Protein AF-A0AW88-F1 (afdb_monomer_lite)

Foldseek 3Di:
DPDQPPLLQQLLVLVVVLVVPDDPDDDVVSVVVSVVSNVVSVLWDFDDDDPPDPVDTDIRNPSNCSSVVVVVVVVLVVVCVVVVHDSVVVVVVVVVVVVD

pLDDT: mean 76.82, std 13.96, range [40.75, 97.19]

Secondary structure (DS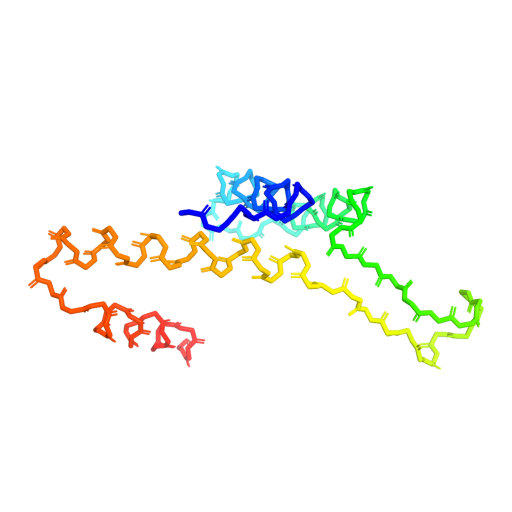SP, 8-state):
-----HHHHHHHHHHHHHHHT--SS--HHHHHHHHHHHHHTTSSEEESS-TT--TT-EEE-HHHHHHHHHHHHHHHHHHHHHHTS-HHHHHHHHHHHHH-

Sequence (100 aa):
MTGIPETGRQAANVLLDAVSLWDEKPDPELINRALARLGIIGAVQARGPAAADLQGIDIDVTHLVGGATVAIKWLVAQLAAARGVEESSIISELRHHFDT

Radius of gyration: 16.36 Å; chains: 1; bounding box: 39×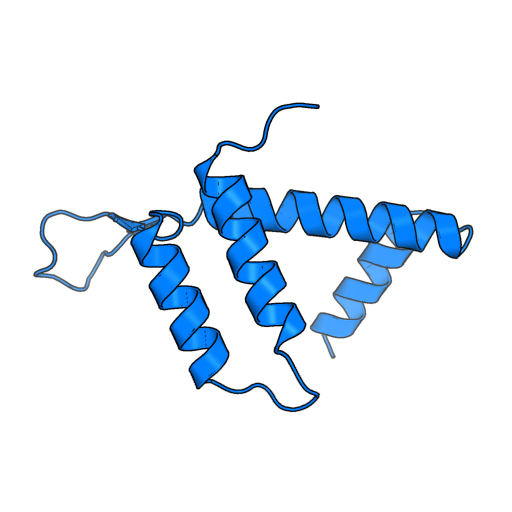35×41 Å

Structure (mmCIF, N/CA/C/O backbone):
data_AF-A0AW88-F1
#
_entry.id   AF-A0AW88-F1
#
loop_
_atom_site.group_PDB
_atom_site.id
_atom_site.type_symbol
_atom_site.label_atom_id
_atom_site.label_alt_id
_atom_site.label_comp_id
_atom_site.label_asym_id
_atom_site.label_entity_id
_atom_site.label_seq_id
_atom_site.pdbx_PDB_ins_code
_atom_site.Cartn_x
_atom_site.Cartn_y
_atom_site.Cartn_z
_atom_site.occupancy
_atom_site.B_iso_or_equiv
_atom_site.auth_seq_id
_atom_site.auth_comp_id
_atom_site.auth_asym_id
_atom_site.auth_atom_id
_atom_site.pdbx_PDB_model_num
ATOM 1 N N . MET A 1 1 ? 2.474 15.703 8.294 1.00 40.75 1 MET A N 1
ATOM 2 C CA . MET A 1 1 ? 2.331 14.744 7.179 1.00 40.75 1 MET A CA 1
ATOM 3 C C . MET A 1 1 ? 3.584 14.839 6.329 1.00 40.75 1 MET A C 1
ATOM 5 O O . MET A 1 1 ? 3.695 15.743 5.514 1.00 40.75 1 MET A O 1
ATOM 9 N N . THR A 1 2 ? 4.577 13.997 6.602 1.00 47.81 2 THR A N 1
ATOM 10 C CA . THR A 1 2 ? 5.771 13.874 5.761 1.00 47.81 2 THR A CA 1
ATOM 11 C C . THR A 1 2 ? 5.323 13.325 4.409 1.00 47.81 2 THR A C 1
ATOM 13 O O . THR A 1 2 ? 4.768 12.231 4.327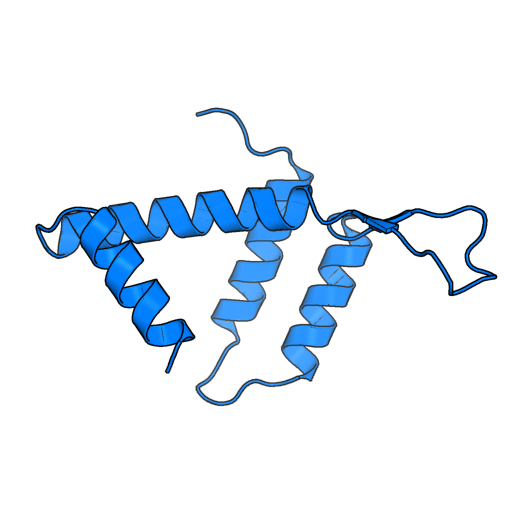 1.00 47.81 2 THR A O 1
ATOM 16 N N . GLY A 1 3 ? 5.425 14.164 3.376 1.00 61.22 3 GLY A N 1
ATOM 17 C CA . GLY A 1 3 ? 4.861 13.900 2.059 1.00 61.22 3 GLY A CA 1
ATOM 18 C C . GLY A 1 3 ? 5.519 12.681 1.436 1.00 61.22 3 GLY A C 1
ATOM 19 O O . GLY A 1 3 ? 6.715 12.704 1.158 1.00 61.22 3 GLY A O 1
ATOM 20 N N . ILE A 1 4 ? 4.735 11.624 1.225 1.00 65.31 4 ILE A N 1
ATOM 21 C CA . ILE A 1 4 ? 5.145 10.504 0.379 1.00 65.31 4 ILE A CA 1
ATOM 22 C C . ILE A 1 4 ? 5.639 11.114 -0.946 1.00 65.31 4 ILE A C 1
ATOM 24 O O . ILE A 1 4 ? 4.889 11.903 -1.542 1.00 65.31 4 ILE A O 1
ATOM 28 N N . PRO A 1 5 ? 6.868 10.795 -1.400 1.00 75.31 5 PRO A N 1
ATOM 29 C CA . PRO A 1 5 ? 7.357 11.231 -2.703 1.00 75.31 5 PRO A CA 1
ATOM 30 C C . PRO A 1 5 ? 6.323 10.925 -3.789 1.00 75.31 5 PRO A C 1
ATOM 32 O O . PRO A 1 5 ? 5.635 9.908 -3.705 1.00 75.31 5 PRO A O 1
ATOM 35 N N . GLU A 1 6 ? 6.204 11.785 -4.802 1.00 82.12 6 GLU A N 1
ATOM 36 C CA . GLU A 1 6 ? 5.185 11.661 -5.859 1.00 82.12 6 GLU A CA 1
ATOM 37 C C . GLU A 1 6 ? 5.106 10.236 -6.428 1.00 82.12 6 GLU A C 1
ATOM 39 O O . GLU A 1 6 ? 4.030 9.644 -6.465 1.00 82.12 6 GLU A O 1
ATOM 44 N N . THR A 1 7 ? 6.256 9.640 -6.746 1.00 81.56 7 THR A N 1
ATOM 45 C CA . THR A 1 7 ? 6.373 8.259 -7.233 1.00 81.56 7 THR A CA 1
ATOM 46 C C . THR A 1 7 ? 5.799 7.230 -6.260 1.00 81.56 7 THR A C 1
ATOM 48 O O . THR A 1 7 ? 5.117 6.300 -6.677 1.00 81.56 7 THR A O 1
ATOM 51 N N . GLY A 1 8 ? 6.020 7.400 -4.953 1.00 78.88 8 GLY A N 1
ATOM 52 C CA . GLY A 1 8 ? 5.447 6.515 -3.938 1.00 78.88 8 GLY A CA 1
ATOM 53 C C . GLY A 1 8 ? 3.928 6.659 -3.823 1.00 78.88 8 GLY A C 1
ATOM 54 O O . GLY A 1 8 ? 3.227 5.673 -3.607 1.00 78.88 8 GLY A O 1
ATOM 55 N N . ARG A 1 9 ? 3.394 7.870 -4.034 1.00 81.75 9 ARG A N 1
ATOM 56 C CA . ARG A 1 9 ? 1.943 8.105 -4.077 1.00 81.75 9 ARG A CA 1
ATOM 57 C C . ARG A 1 9 ? 1.311 7.451 -5.305 1.00 81.75 9 ARG A C 1
ATOM 59 O O . ARG A 1 9 ? 0.278 6.801 -5.192 1.00 81.75 9 ARG A O 1
ATOM 66 N N . GLN A 1 10 ? 1.948 7.589 -6.465 1.00 83.88 10 GLN A N 1
ATOM 67 C CA . GLN A 1 10 ? 1.501 6.955 -7.705 1.00 83.88 10 GLN A CA 1
ATOM 68 C C . GLN A 1 10 ? 1.555 5.428 -7.605 1.00 83.88 10 GLN A C 1
ATOM 70 O O . GLN A 1 10 ? 0.600 4.763 -7.995 1.00 83.88 10 GLN A O 1
ATOM 75 N N . ALA A 1 11 ? 2.614 4.875 -7.007 1.00 81.81 11 ALA A N 1
ATOM 76 C CA . ALA A 1 11 ? 2.722 3.442 -6.749 1.00 81.81 11 ALA A CA 1
ATOM 77 C C . ALA A 1 11 ? 1.584 2.931 -5.855 1.00 81.81 11 ALA A C 1
ATOM 79 O O . ALA A 1 11 ? 0.974 1.911 -6.166 1.00 81.81 11 ALA A O 1
ATOM 80 N N . ALA A 1 12 ? 1.246 3.668 -4.791 1.00 79.50 12 ALA A N 1
ATOM 81 C CA . ALA A 1 12 ? 0.121 3.325 -3.926 1.00 79.50 12 ALA A CA 1
ATOM 82 C C . ALA A 1 12 ? -1.218 3.317 -4.685 1.00 79.50 12 ALA A C 1
ATOM 84 O O . ALA A 1 12 ? -1.999 2.388 -4.508 1.00 79.50 12 ALA A O 1
ATOM 85 N N . ASN A 1 13 ? -1.466 4.286 -5.572 1.00 83.00 13 ASN A N 1
ATOM 86 C CA . ASN A 1 13 ? -2.679 4.299 -6.398 1.00 83.00 13 ASN A CA 1
ATOM 87 C C . ASN A 1 13 ? -2.743 3.101 -7.355 1.00 83.00 13 ASN A C 1
ATOM 89 O O . ASN A 1 13 ? -3.781 2.462 -7.450 1.00 83.00 13 ASN A O 1
ATOM 93 N N . VAL A 1 14 ? -1.629 2.740 -8.002 1.00 82.50 14 VAL A N 1
ATOM 94 C CA . VAL A 1 14 ? -1.575 1.551 -8.873 1.00 82.50 14 VAL A CA 1
ATOM 95 C C . VAL A 1 14 ? -1.886 0.270 -8.090 1.00 82.50 14 VAL A C 1
ATOM 97 O O . VAL A 1 14 ? -2.579 -0.607 -8.602 1.00 82.50 14 VAL A O 1
ATOM 100 N N . LEU A 1 15 ? -1.404 0.162 -6.847 1.00 81.00 15 LEU A N 1
ATOM 101 C CA . LEU A 1 15 ? -1.732 -0.962 -5.969 1.00 81.00 15 LEU A CA 1
ATOM 102 C C . LEU A 1 15 ? -3.213 -0.967 -5.563 1.00 81.00 15 LEU A C 1
ATOM 104 O O . LEU A 1 15 ? -3.835 -2.024 -5.578 1.00 81.00 15 LEU A O 1
ATOM 108 N N . LEU A 1 16 ? -3.788 0.191 -5.228 1.00 80.75 16 LEU A N 1
ATOM 109 C CA . LEU A 1 16 ? -5.207 0.307 -4.872 1.00 80.75 16 LEU A CA 1
ATOM 110 C C . LEU A 1 16 ? -6.124 -0.022 -6.054 1.00 80.75 16 LEU A C 1
ATOM 112 O O . LEU A 1 16 ? -7.114 -0.723 -5.862 1.00 80.75 16 LEU A O 1
ATOM 116 N N . ASP A 1 17 ? -5.771 0.405 -7.267 1.00 82.00 17 ASP A N 1
ATOM 117 C CA . ASP A 1 17 ? -6.482 0.023 -8.489 1.00 82.00 17 ASP A CA 1
ATOM 118 C C . ASP A 1 17 ? -6.472 -1.501 -8.665 1.00 82.00 17 ASP A C 1
ATOM 120 O O . ASP A 1 17 ? -7.511 -2.101 -8.937 1.00 82.00 17 ASP A O 1
ATOM 124 N N . ALA A 1 18 ? -5.315 -2.141 -8.464 1.00 77.38 18 ALA A N 1
ATOM 125 C CA . ALA A 1 18 ? -5.186 -3.593 -8.560 1.00 77.38 18 ALA A CA 1
ATOM 126 C C . ALA A 1 18 ? -6.032 -4.320 -7.503 1.00 77.38 18 ALA A C 1
ATOM 128 O O . ALA A 1 18 ? -6.706 -5.289 -7.836 1.00 77.38 18 ALA A O 1
ATOM 129 N N . VAL A 1 19 ? -6.052 -3.821 -6.261 1.00 77.62 19 VAL A N 1
ATOM 130 C CA . VAL A 1 19 ? -6.911 -4.342 -5.183 1.00 77.62 19 VAL A CA 1
ATOM 131 C C . VAL A 1 19 ? -8.394 -4.134 -5.499 1.00 77.62 19 VAL A C 1
ATOM 133 O O . VAL A 1 19 ? -9.197 -5.018 -5.233 1.00 77.62 19 VAL A O 1
ATOM 136 N N . SER A 1 20 ? -8.780 -3.003 -6.099 1.00 79.19 20 SER A N 1
ATOM 137 C CA . SER A 1 20 ? -10.182 -2.726 -6.452 1.00 79.19 20 SER A CA 1
ATOM 138 C C . SER A 1 20 ? -10.745 -3.675 -7.514 1.00 79.19 20 SER A C 1
ATOM 140 O O . SER A 1 20 ? -11.954 -3.876 -7.585 1.00 79.19 20 SER A O 1
ATOM 142 N N . LEU A 1 21 ? -9.860 -4.249 -8.333 1.00 76.56 21 LEU A N 1
ATOM 143 C CA . LEU A 1 21 ? -10.178 -5.213 -9.386 1.00 76.56 21 LEU A CA 1
ATOM 144 C C . LEU A 1 21 ? -9.989 -6.664 -8.922 1.00 76.56 21 LEU A C 1
ATOM 146 O O . LEU A 1 21 ? -10.179 -7.588 -9.710 1.00 76.56 21 LEU A O 1
ATOM 150 N N . TRP A 1 22 ? -9.572 -6.867 -7.672 1.00 70.50 22 TRP A N 1
ATOM 151 C CA . TRP A 1 22 ? -9.285 -8.178 -7.116 1.00 70.50 22 TRP A CA 1
ATOM 152 C C . TRP A 1 22 ? -10.573 -8.858 -6.641 1.00 70.50 22 TRP A C 1
ATOM 154 O O . TRP A 1 22 ? -11.111 -8.518 -5.588 1.00 70.50 22 TRP A O 1
ATOM 164 N N . ASP A 1 23 ? -11.042 -9.845 -7.403 1.00 69.38 23 ASP A N 1
ATOM 165 C CA . ASP A 1 23 ? -12.074 -10.794 -6.969 1.00 69.38 23 ASP A CA 1
ATOM 166 C C . ASP A 1 23 ? -11.455 -11.956 -6.159 1.00 69.38 23 ASP A C 1
ATOM 168 O O . ASP A 1 23 ? -10.236 -12.088 -6.056 1.00 69.38 23 ASP A O 1
ATOM 172 N N . GLU A 1 24 ? -12.278 -12.850 -5.595 1.00 60.03 24 GLU A N 1
ATOM 173 C CA . GLU A 1 24 ? -11.831 -13.999 -4.773 1.00 60.03 24 GLU A CA 1
ATOM 174 C C . GLU A 1 24 ? -10.806 -14.925 -5.462 1.00 60.03 24 GLU A C 1
ATOM 176 O O . GLU A 1 24 ? -10.145 -15.727 -4.798 1.00 60.03 24 GLU A O 1
ATOM 181 N N . LYS A 1 25 ? -10.643 -14.823 -6.788 1.00 61.12 25 LYS A N 1
ATOM 182 C CA . LYS A 1 25 ? -9.599 -15.522 -7.541 1.00 61.12 25 LYS A CA 1
ATOM 183 C C . LYS A 1 25 ? -8.548 -14.525 -8.033 1.00 61.12 25 LYS A C 1
ATOM 185 O O . LYS A 1 25 ? -8.892 -13.658 -8.834 1.00 61.12 25 LYS A O 1
ATOM 190 N N . PRO A 1 26 ? -7.271 -14.691 -7.638 1.00 63.19 26 PRO A N 1
ATOM 191 C CA . PRO A 1 26 ? -6.174 -13.915 -8.200 1.00 63.19 26 PRO A CA 1
ATOM 192 C C . PRO A 1 26 ? -6.173 -14.066 -9.723 1.00 63.19 26 PRO A C 1
ATOM 194 O O . PRO A 1 26 ? -6.009 -15.182 -10.218 1.00 63.19 26 PRO A O 1
ATOM 197 N N . ASP A 1 27 ? -6.344 -12.971 -10.462 1.00 72.62 27 ASP A N 1
ATOM 198 C CA . ASP A 1 27 ? -6.086 -12.941 -11.901 1.00 72.62 27 ASP A CA 1
ATOM 199 C C . ASP A 1 27 ? -4.614 -12.546 -12.121 1.00 72.62 27 ASP A C 1
ATOM 201 O O . ASP A 1 27 ? -4.236 -11.392 -11.871 1.00 72.62 27 ASP A O 1
ATOM 205 N N . PRO A 1 28 ? -3.753 -13.472 -12.585 1.00 72.31 28 PRO A N 1
ATOM 206 C CA . PRO A 1 28 ? -2.353 -13.172 -12.861 1.00 72.31 28 PRO A CA 1
ATOM 207 C C . PRO A 1 28 ? -2.177 -12.027 -13.866 1.00 72.31 28 PRO A C 1
ATOM 209 O O . PRO A 1 28 ? -1.171 -11.316 -13.813 1.00 72.31 28 PRO A O 1
ATOM 212 N N . GLU A 1 29 ? -3.139 -11.802 -14.768 1.00 75.88 29 GLU A N 1
ATOM 213 C CA . GLU A 1 29 ? -3.077 -10.680 -15.700 1.00 75.88 29 GLU A CA 1
ATOM 214 C C . GLU A 1 29 ? -3.199 -9.328 -14.996 1.00 75.88 29 GLU A C 1
ATOM 216 O O . GLU A 1 29 ? -2.505 -8.385 -15.381 1.00 75.88 29 GLU A O 1
ATOM 221 N N . LEU A 1 30 ? -4.027 -9.215 -13.953 1.00 73.06 30 LEU A N 1
ATOM 222 C CA . LEU A 1 30 ? -4.163 -7.977 -13.179 1.00 73.06 30 LEU A CA 1
ATOM 223 C C . LEU A 1 30 ? -2.858 -7.632 -12.460 1.00 73.06 30 LEU A C 1
ATOM 225 O O . LEU A 1 30 ? -2.407 -6.485 -12.511 1.00 73.06 30 LEU A O 1
ATOM 229 N N . ILE A 1 31 ? -2.206 -8.638 -11.873 1.00 72.31 31 ILE A N 1
ATOM 230 C CA . ILE A 1 31 ? -0.899 -8.490 -11.219 1.00 72.31 31 ILE A CA 1
ATOM 231 C C . ILE A 1 31 ? 0.155 -8.045 -12.237 1.00 72.31 31 ILE A C 1
ATOM 233 O O . ILE A 1 31 ? 0.873 -7.072 -12.005 1.00 72.31 31 ILE A O 1
ATOM 237 N N . ASN A 1 32 ? 0.213 -8.702 -13.397 1.00 73.88 32 ASN A N 1
ATOM 238 C CA . ASN A 1 32 ? 1.166 -8.359 -14.451 1.00 73.88 32 ASN A CA 1
ATOM 239 C C . ASN A 1 32 ? 0.947 -6.937 -14.992 1.00 73.88 32 ASN A C 1
ATOM 241 O O . ASN A 1 32 ? 1.913 -6.207 -15.225 1.00 73.88 32 ASN A O 1
ATOM 245 N N . ARG A 1 33 ? -0.309 -6.494 -15.140 1.00 79.00 33 ARG A N 1
ATOM 246 C CA . ARG A 1 33 ? -0.639 -5.114 -15.542 1.00 79.00 33 ARG A CA 1
ATOM 247 C C . ARG A 1 33 ? -0.230 -4.095 -14.477 1.00 79.00 33 ARG A C 1
ATOM 249 O O . ARG A 1 33 ? 0.292 -3.037 -14.830 1.00 79.00 33 ARG A O 1
ATOM 256 N N . ALA A 1 34 ? -0.434 -4.400 -13.195 1.00 80.12 34 ALA A N 1
ATOM 257 C CA . ALA A 1 34 ? 0.013 -3.548 -12.098 1.00 80.12 34 ALA A CA 1
ATOM 258 C C . ALA A 1 34 ? 1.545 -3.426 -12.081 1.00 80.12 34 ALA A C 1
ATOM 260 O O . ALA A 1 34 ? 2.064 -2.313 -12.058 1.00 80.12 34 ALA A O 1
ATOM 261 N N . LEU A 1 35 ? 2.273 -4.541 -12.204 1.00 75.56 35 LEU A N 1
ATOM 262 C CA . LEU A 1 35 ? 3.738 -4.553 -12.284 1.00 75.56 35 LEU A CA 1
ATOM 263 C C . LEU A 1 35 ? 4.265 -3.750 -13.482 1.00 75.56 35 LEU A C 1
ATOM 265 O O . LEU A 1 35 ? 5.185 -2.948 -13.322 1.00 75.56 35 LEU A O 1
ATOM 269 N N . ALA A 1 36 ? 3.649 -3.892 -14.660 1.00 79.50 36 ALA A N 1
ATOM 270 C CA . ALA A 1 36 ? 4.009 -3.100 -15.835 1.00 79.50 36 ALA A CA 1
ATOM 271 C C . ALA A 1 36 ? 3.825 -1.593 -15.587 1.00 79.50 36 ALA A C 1
ATOM 273 O O . ALA A 1 36 ? 4.708 -0.794 -15.900 1.00 79.50 36 ALA A O 1
ATOM 274 N N . ARG A 1 37 ? 2.708 -1.196 -14.963 1.00 80.12 37 ARG A N 1
ATOM 275 C CA . ARG A 1 37 ? 2.448 0.204 -14.589 1.00 80.12 37 ARG A CA 1
ATOM 276 C C . ARG A 1 37 ? 3.451 0.724 -13.562 1.00 80.12 37 ARG A C 1
ATOM 278 O O . ARG A 1 37 ? 3.931 1.842 -13.720 1.00 80.12 37 ARG A O 1
ATOM 285 N N . LEU A 1 38 ? 3.804 -0.080 -12.558 1.00 80.62 38 LEU A N 1
ATOM 286 C CA . LEU A 1 38 ? 4.817 0.260 -11.554 1.00 80.62 38 LEU A CA 1
ATOM 287 C C . LEU A 1 38 ? 6.206 0.468 -12.177 1.00 80.62 3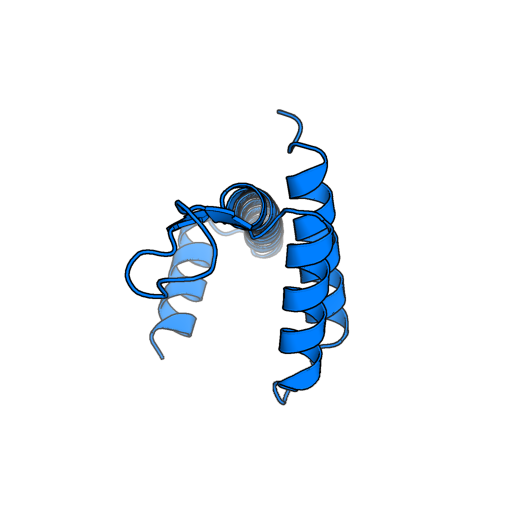8 LEU A C 1
ATOM 289 O O . LEU A 1 38 ? 6.922 1.384 -11.771 1.00 80.62 38 LEU A O 1
ATOM 293 N N . GLY A 1 39 ? 6.563 -0.331 -13.187 1.00 76.62 39 GLY A N 1
ATOM 294 C CA . GLY A 1 39 ? 7.776 -0.129 -13.980 1.00 76.62 39 GLY A CA 1
ATOM 295 C C . GLY A 1 39 ? 7.758 1.192 -14.758 1.00 76.62 39 GLY A C 1
ATOM 296 O O . GLY A 1 39 ? 8.734 1.937 -14.719 1.00 76.62 39 GLY A O 1
ATOM 297 N N . ILE A 1 40 ? 6.630 1.534 -15.397 1.00 81.12 40 ILE A N 1
ATOM 298 C CA . ILE A 1 40 ? 6.470 2.785 -16.168 1.00 81.12 40 ILE A CA 1
ATOM 299 C C . ILE A 1 40 ? 6.668 4.027 -15.291 1.00 81.12 40 ILE A C 1
ATOM 301 O O . ILE A 1 40 ? 7.335 4.971 -15.708 1.00 81.12 40 ILE A O 1
ATOM 305 N N . ILE A 1 41 ? 6.118 4.037 -14.074 1.00 81.81 41 ILE A N 1
ATOM 306 C CA . ILE A 1 41 ? 6.256 5.180 -13.153 1.00 81.81 41 ILE A CA 1
ATOM 307 C C . ILE A 1 41 ? 7.586 5.179 -12.385 1.00 81.81 41 ILE A C 1
ATOM 309 O O . ILE A 1 41 ? 7.804 6.027 -11.522 1.00 81.81 41 ILE A O 1
ATOM 313 N N . GLY A 1 42 ? 8.476 4.220 -12.666 1.00 76.25 42 GLY A N 1
ATOM 314 C CA . GLY A 1 42 ? 9.767 4.096 -11.999 1.00 76.25 42 GLY A CA 1
ATOM 315 C C . GLY A 1 42 ? 9.666 3.706 -10.523 1.00 76.25 42 GLY A C 1
ATOM 316 O O . GLY A 1 42 ? 10.597 3.980 -9.768 1.00 76.25 42 GLY A O 1
ATOM 317 N N . ALA A 1 43 ? 8.557 3.089 -10.100 1.00 76.19 43 ALA A N 1
ATOM 318 C CA . ALA A 1 43 ? 8.383 2.577 -8.741 1.00 76.19 43 ALA A CA 1
ATOM 319 C C . ALA A 1 43 ? 9.090 1.228 -8.517 1.00 76.19 43 ALA A C 1
ATOM 321 O O . ALA A 1 43 ? 9.372 0.876 -7.371 1.00 76.19 43 ALA A O 1
ATOM 322 N N . VAL A 1 44 ? 9.377 0.509 -9.608 1.00 73.88 44 VAL A N 1
ATOM 323 C CA . VAL A 1 44 ? 10.225 -0.688 -9.663 1.00 73.88 44 VAL A CA 1
ATOM 324 C C . VAL A 1 44 ? 11.263 -0.466 -10.760 1.00 73.88 44 VAL A C 1
ATOM 326 O O . VAL A 1 44 ? 10.894 -0.277 -11.918 1.00 73.88 44 VAL A O 1
ATOM 329 N N . GLN A 1 45 ? 12.548 -0.458 -10.412 1.00 69.25 45 GLN A N 1
ATOM 330 C CA . GLN A 1 45 ? 13.632 -0.210 -11.367 1.00 69.25 45 GLN A CA 1
ATOM 331 C C . GLN A 1 45 ? 14.717 -1.275 -11.253 1.00 69.25 45 GLN A C 1
ATOM 333 O O . GLN A 1 45 ? 15.208 -1.541 -10.162 1.00 69.25 45 GLN A O 1
ATOM 338 N N . ALA A 1 46 ? 15.132 -1.843 -12.383 1.00 60.88 46 ALA A N 1
ATOM 339 C CA . ALA A 1 46 ? 16.351 -2.636 -12.463 1.00 60.88 46 ALA A CA 1
ATOM 340 C C . ALA A 1 46 ? 17.573 -1.700 -12.456 1.00 60.88 46 ALA A C 1
ATOM 342 O O . ALA A 1 46 ? 17.672 -0.790 -13.279 1.00 60.88 46 ALA A O 1
ATOM 343 N N . ARG A 1 47 ? 18.508 -1.926 -11.539 1.00 57.75 47 ARG A N 1
ATOM 344 C CA . ARG A 1 47 ? 19.803 -1.256 -11.426 1.00 57.75 47 ARG A CA 1
ATOM 345 C C . ARG A 1 47 ? 20.896 -2.283 -11.746 1.00 57.75 47 ARG A C 1
ATOM 347 O O . ARG A 1 47 ? 20.888 -3.383 -11.206 1.00 57.75 47 ARG A O 1
ATOM 354 N N . GLY A 1 48 ? 21.811 -1.941 -12.653 1.00 54.81 48 GLY A N 1
ATOM 355 C CA . GLY A 1 48 ? 22.934 -2.806 -13.033 1.00 54.81 48 GLY A CA 1
ATOM 356 C C . GLY A 1 48 ? 23.713 -2.293 -14.255 1.00 54.81 48 GLY A C 1
ATOM 357 O O . GLY A 1 48 ? 23.166 -1.513 -15.045 1.00 54.81 48 GLY A O 1
ATOM 358 N N . PRO A 1 49 ? 24.994 -2.682 -14.419 1.00 48.03 49 PRO A N 1
ATOM 359 C CA . PRO A 1 49 ? 25.814 -2.290 -15.558 1.00 48.03 49 PRO A CA 1
ATOM 360 C C . PRO A 1 49 ? 25.377 -3.079 -16.797 1.00 48.03 49 PRO A C 1
ATOM 362 O O . PRO A 1 49 ? 25.802 -4.204 -17.007 1.00 48.03 49 PRO A O 1
ATOM 365 N N . ALA A 1 50 ? 24.531 -2.454 -17.617 1.00 46.72 50 ALA A N 1
ATOM 366 C CA . ALA A 1 50 ? 23.925 -3.011 -18.826 1.00 46.72 50 ALA A CA 1
ATOM 367 C C . ALA A 1 50 ? 22.990 -4.213 -18.581 1.00 46.72 50 ALA A C 1
ATOM 369 O O . ALA A 1 50 ? 23.328 -5.209 -17.957 1.00 46.72 50 ALA A O 1
ATOM 370 N N . ALA A 1 51 ? 21.798 -4.140 -19.170 1.00 51.00 51 ALA A N 1
ATOM 371 C CA . ALA A 1 51 ? 20.762 -5.174 -19.163 1.00 51.00 51 ALA A CA 1
ATOM 372 C C . ALA A 1 51 ? 21.155 -6.500 -19.870 1.00 51.00 51 ALA A C 1
ATOM 374 O O . ALA A 1 51 ? 20.277 -7.245 -20.297 1.00 51.00 51 ALA A O 1
ATOM 375 N N . ALA A 1 52 ? 22.451 -6.770 -20.056 1.00 48.91 52 ALA A N 1
ATOM 376 C CA . ALA A 1 52 ? 22.974 -7.890 -20.832 1.00 48.91 52 ALA A CA 1
ATOM 377 C C . ALA A 1 52 ? 23.343 -9.113 -19.975 1.00 48.91 52 ALA A C 1
ATOM 379 O O . ALA A 1 52 ? 23.239 -10.228 -20.478 1.00 48.91 52 ALA A O 1
ATOM 380 N N . ASP A 1 53 ? 23.673 -8.935 -18.691 1.00 47.72 53 ASP A N 1
ATOM 381 C CA . ASP A 1 53 ? 23.961 -10.046 -17.780 1.00 47.72 53 ASP A CA 1
ATOM 382 C C . ASP A 1 53 ? 22.904 -10.101 -16.669 1.00 47.72 53 ASP A C 1
ATOM 384 O O . ASP A 1 53 ? 22.889 -9.302 -15.736 1.00 47.72 53 ASP A O 1
ATOM 388 N N . LEU A 1 54 ? 21.987 -11.071 -16.765 1.00 50.16 54 LEU A N 1
ATOM 389 C CA . LEU A 1 54 ? 20.913 -11.312 -15.783 1.00 50.16 54 LEU A CA 1
ATOM 390 C C . LEU A 1 54 ? 21.438 -11.774 -14.402 1.00 50.16 54 LEU A C 1
ATOM 392 O O . LEU A 1 54 ? 20.650 -11.977 -13.477 1.00 50.16 54 LEU A O 1
ATOM 396 N N . GLN A 1 55 ? 22.753 -11.951 -14.240 1.00 47.22 55 GLN A N 1
ATOM 397 C CA . GLN A 1 55 ? 23.403 -12.240 -12.962 1.00 47.22 55 GLN A CA 1
ATOM 398 C C . GLN A 1 55 ? 23.780 -10.929 -12.258 1.00 47.22 55 GLN A C 1
ATOM 400 O O . GLN A 1 55 ? 24.918 -10.479 -12.337 1.00 47.22 55 GLN A O 1
ATOM 405 N N . GLY A 1 56 ? 22.817 -10.320 -11.564 1.00 49.31 56 GLY A N 1
ATOM 406 C CA . GLY A 1 56 ? 23.071 -9.134 -10.729 1.00 49.31 56 GLY A CA 1
ATOM 407 C C . GLY A 1 56 ? 22.159 -7.942 -11.000 1.00 49.31 56 GLY A C 1
ATOM 408 O O . GLY A 1 56 ? 22.608 -6.802 -10.927 1.00 49.31 56 GLY A O 1
ATOM 409 N N . ILE A 1 57 ? 20.888 -8.183 -11.329 1.00 56.84 57 ILE A N 1
ATOM 410 C CA . ILE A 1 57 ? 19.894 -7.109 -11.386 1.00 56.84 57 ILE A CA 1
ATOM 411 C C . ILE A 1 57 ? 19.510 -6.726 -9.953 1.00 56.84 57 ILE A C 1
ATOM 413 O O . ILE A 1 57 ? 18.785 -7.467 -9.288 1.00 56.84 57 ILE A O 1
ATOM 417 N N . ASP A 1 58 ? 19.950 -5.554 -9.498 1.00 64.56 58 ASP A N 1
ATOM 418 C CA . ASP A 1 58 ? 19.465 -4.945 -8.261 1.00 64.56 58 ASP A CA 1
ATOM 419 C C . ASP A 1 58 ? 18.108 -4.295 -8.536 1.00 64.56 58 ASP A C 1
ATOM 421 O O . ASP A 1 58 ? 18.009 -3.347 -9.309 1.00 64.56 58 ASP A O 1
ATOM 425 N N . ILE A 1 59 ? 17.033 -4.784 -7.923 1.00 67.88 59 ILE A N 1
ATOM 426 C CA . ILE A 1 59 ? 15.705 -4.187 -8.106 1.00 67.88 59 ILE A CA 1
ATOM 427 C C . ILE A 1 59 ? 15.470 -3.144 -7.009 1.00 67.88 59 ILE A C 1
ATOM 429 O O . ILE A 1 59 ? 15.346 -3.480 -5.833 1.00 67.88 59 ILE A O 1
ATOM 433 N N . ASP A 1 60 ? 15.360 -1.873 -7.388 1.00 73.12 60 ASP A N 1
ATOM 434 C CA . ASP A 1 60 ? 14.907 -0.813 -6.492 1.00 73.12 60 ASP A CA 1
ATOM 435 C C . ASP A 1 60 ? 13.378 -0.765 -6.449 1.00 73.12 60 ASP A C 1
ATOM 437 O O . ASP A 1 60 ? 12.722 -0.440 -7.439 1.00 73.12 60 ASP A O 1
ATOM 441 N N . VAL A 1 61 ? 12.832 -1.072 -5.273 1.00 76.31 61 VAL A N 1
ATOM 442 C CA . VAL A 1 61 ? 11.395 -1.049 -4.957 1.00 76.31 61 VAL A CA 1
ATOM 443 C C . VAL A 1 61 ? 11.054 -0.031 -3.863 1.00 76.31 61 VAL A C 1
ATOM 445 O O . VAL A 1 61 ? 9.967 -0.076 -3.289 1.00 76.31 61 VAL A O 1
ATOM 448 N N . THR A 1 62 ? 11.964 0.894 -3.540 1.00 76.19 62 THR A N 1
ATOM 449 C CA . THR A 1 62 ? 11.830 1.810 -2.389 1.00 76.19 62 THR A CA 1
ATOM 450 C C . THR A 1 62 ? 10.517 2.594 -2.427 1.00 76.19 62 THR A C 1
ATOM 452 O O . THR A 1 62 ? 9.818 2.715 -1.419 1.00 76.19 62 THR A O 1
ATOM 455 N N . HIS A 1 63 ? 10.143 3.091 -3.607 1.00 72.75 63 HIS A N 1
ATOM 456 C CA . HIS A 1 63 ? 8.920 3.872 -3.792 1.00 72.75 63 HIS A CA 1
ATOM 457 C C . HIS A 1 63 ? 7.652 3.018 -3.679 1.00 72.75 63 HIS A C 1
ATOM 459 O O . HIS A 1 63 ? 6.652 3.48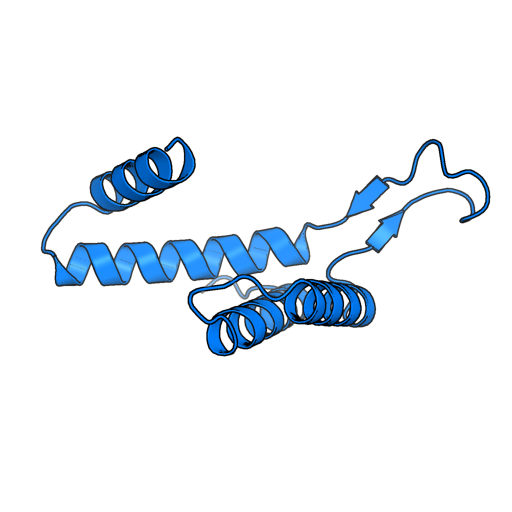6 -3.134 1.00 72.75 63 HIS A O 1
ATOM 465 N N . LEU A 1 64 ? 7.707 1.762 -4.129 1.00 75.94 64 LEU A N 1
ATOM 466 C CA . LEU A 1 64 ? 6.615 0.804 -3.986 1.00 75.94 64 LEU A CA 1
ATOM 467 C C . LEU A 1 64 ? 6.376 0.453 -2.512 1.00 75.94 64 LEU A C 1
ATOM 469 O O . LEU A 1 64 ? 5.262 0.595 -2.006 1.00 75.94 64 LEU A O 1
ATOM 473 N N . VAL A 1 65 ? 7.438 0.051 -1.808 1.00 74.88 65 VAL A N 1
ATOM 474 C CA . VAL A 1 65 ? 7.373 -0.356 -0.397 1.00 74.88 65 VA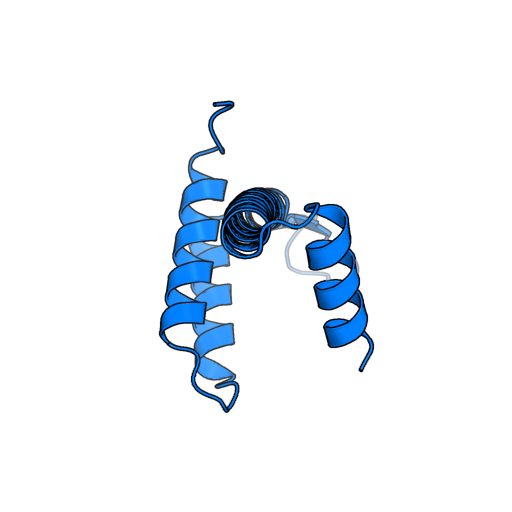L A CA 1
ATOM 475 C C . VAL A 1 65 ? 6.967 0.818 0.493 1.00 74.88 65 VAL A C 1
ATOM 477 O O . VAL A 1 65 ? 6.143 0.650 1.392 1.00 74.88 65 VAL A O 1
ATOM 480 N N . GLY A 1 66 ? 7.483 2.021 0.223 1.00 73.50 66 GLY A N 1
ATOM 481 C CA . GLY A 1 66 ? 7.128 3.228 0.969 1.00 73.50 66 GLY A CA 1
ATOM 482 C C . GLY A 1 66 ? 5.636 3.562 0.877 1.00 73.50 66 GLY A C 1
ATOM 483 O O . GLY A 1 66 ? 4.989 3.763 1.905 1.00 73.50 66 GLY A O 1
ATOM 484 N N . GLY A 1 67 ? 5.074 3.567 -0.338 1.00 73.94 67 GLY A N 1
ATOM 485 C CA . GLY A 1 67 ? 3.647 3.825 -0.556 1.00 73.94 67 GLY A CA 1
ATOM 486 C C . GLY A 1 67 ? 2.750 2.769 0.098 1.00 73.94 67 GLY A C 1
ATOM 487 O O . GLY A 1 67 ? 1.821 3.117 0.831 1.00 73.94 67 GLY A O 1
ATOM 488 N N . ALA A 1 68 ? 3.076 1.487 -0.095 1.00 77.81 68 ALA A N 1
ATOM 489 C CA . ALA A 1 68 ? 2.338 0.372 0.497 1.00 77.81 68 ALA A CA 1
ATOM 490 C C . ALA A 1 68 ? 2.355 0.414 2.035 1.00 77.81 68 ALA A C 1
ATOM 492 O O . ALA A 1 68 ? 1.316 0.254 2.671 1.00 77.81 68 ALA A O 1
ATOM 493 N N . THR A 1 69 ? 3.510 0.702 2.642 1.00 80.06 69 THR A N 1
ATOM 494 C CA . THR A 1 69 ? 3.656 0.760 4.106 1.00 80.06 69 THR A CA 1
ATOM 495 C C . THR A 1 69 ? 2.766 1.839 4.721 1.00 80.06 69 THR A C 1
ATOM 497 O O . THR A 1 69 ? 2.107 1.592 5.732 1.00 80.06 69 THR A O 1
ATOM 500 N N . VAL A 1 70 ? 2.700 3.028 4.111 1.00 81.31 70 VAL A N 1
ATOM 501 C CA . VAL A 1 70 ? 1.849 4.118 4.616 1.00 81.31 70 VAL A CA 1
ATOM 502 C C . VAL A 1 70 ? 0.365 3.784 4.460 1.00 81.31 70 VAL A C 1
ATOM 504 O O . VAL A 1 70 ? -0.404 4.020 5.392 1.00 81.31 70 VAL A O 1
ATOM 507 N N . ALA A 1 71 ? -0.035 3.201 3.326 1.00 80.31 71 ALA A N 1
ATOM 508 C CA . ALA A 1 71 ? -1.416 2.776 3.100 1.00 80.31 71 ALA A CA 1
ATOM 509 C C . ALA A 1 71 ? -1.854 1.703 4.113 1.00 80.31 71 ALA A C 1
ATOM 511 O O . ALA A 1 71 ? -2.896 1.849 4.752 1.00 80.31 71 ALA A O 1
ATOM 512 N N . ILE A 1 72 ? -1.024 0.676 4.332 1.00 85.81 72 ILE A N 1
ATOM 513 C CA . ILE A 1 72 ? -1.281 -0.382 5.319 1.00 85.81 72 ILE A CA 1
ATOM 514 C C . ILE A 1 72 ? -1.365 0.208 6.730 1.00 85.81 72 ILE A C 1
ATOM 516 O O . ILE A 1 72 ? -2.314 -0.084 7.452 1.00 85.81 72 ILE A O 1
ATOM 520 N N . LYS A 1 73 ? -0.427 1.081 7.127 1.00 88.75 73 LYS A N 1
ATOM 521 C CA . LYS A 1 73 ? -0.456 1.738 8.445 1.00 88.75 73 LYS A CA 1
ATOM 522 C C . LYS A 1 73 ? -1.740 2.545 8.650 1.00 88.75 73 LYS A C 1
ATOM 524 O O . LYS A 1 73 ? -2.319 2.495 9.732 1.00 88.75 73 LYS A O 1
ATOM 529 N N . TRP A 1 74 ? -2.191 3.272 7.628 1.00 89.50 74 TRP A N 1
ATOM 530 C CA . TRP A 1 74 ? -3.448 4.016 7.692 1.00 89.50 74 TRP A CA 1
ATOM 531 C C . TRP A 1 74 ? -4.657 3.081 7.855 1.00 89.50 74 TRP A C 1
ATOM 533 O O . TRP A 1 74 ? -5.481 3.320 8.733 1.00 89.50 74 TRP A O 1
ATOM 543 N N . LEU A 1 75 ? -4.735 1.988 7.087 1.00 90.12 75 LEU A N 1
ATOM 544 C CA . LEU A 1 75 ? -5.819 1.000 7.194 1.00 90.12 75 LEU A CA 1
ATOM 545 C C . LEU A 1 75 ? -5.852 0.306 8.562 1.00 90.12 75 LEU A C 1
ATOM 547 O O . LEU A 1 75 ? -6.922 0.169 9.153 1.00 90.12 75 LEU A O 1
ATOM 551 N N . VAL A 1 76 ? -4.688 -0.087 9.086 1.00 93.19 76 VAL A N 1
ATOM 552 C CA . VAL A 1 76 ? -4.558 -0.684 10.424 1.00 93.19 76 VAL A CA 1
ATOM 553 C C . VAL A 1 76 ? -5.094 0.266 11.493 1.00 93.19 76 VAL A C 1
ATOM 555 O O . VAL A 1 76 ? -5.887 -0.160 12.330 1.00 93.19 76 VAL A O 1
ATOM 558 N N . ALA A 1 77 ? -4.727 1.550 11.435 1.00 92.19 77 ALA A N 1
ATOM 559 C CA . ALA A 1 77 ? -5.208 2.550 12.385 1.00 92.19 77 ALA A CA 1
ATOM 560 C C . ALA A 1 77 ? -6.736 2.721 12.326 1.00 92.19 77 ALA A C 1
ATOM 562 O O . ALA A 1 77 ? -7.388 2.779 13.368 1.00 92.19 77 ALA A O 1
ATOM 563 N N . GLN A 1 78 ? -7.322 2.748 11.122 1.00 94.06 78 GLN A N 1
ATOM 564 C CA . GLN A 1 78 ? -8.779 2.831 10.957 1.00 94.06 78 GLN A CA 1
ATOM 565 C C . GLN A 1 78 ? -9.494 1.595 11.514 1.00 94.06 78 GLN A C 1
ATOM 567 O O . GLN A 1 78 ? -10.503 1.720 12.206 1.00 94.06 78 GLN A O 1
ATOM 572 N N . LEU A 1 79 ? -8.964 0.397 11.252 1.00 94.19 79 LEU A N 1
ATOM 573 C CA . LEU A 1 79 ? -9.569 -0.853 11.710 1.00 94.19 79 LEU A CA 1
ATOM 574 C C . LEU A 1 79 ? -9.466 -1.022 13.231 1.00 94.19 79 LEU A C 1
ATOM 576 O O . LEU A 1 79 ? -10.429 -1.449 13.867 1.00 94.19 79 LEU A O 1
ATOM 580 N N . ALA A 1 80 ? -8.324 -0.653 13.813 1.00 94.88 80 ALA A N 1
ATOM 581 C CA . ALA A 1 80 ? -8.109 -0.643 15.256 1.00 94.88 80 ALA A CA 1
ATOM 582 C C . ALA A 1 80 ? -9.104 0.296 15.956 1.00 94.88 80 ALA A C 1
ATOM 584 O O . ALA A 1 80 ? -9.796 -0.119 16.888 1.00 94.88 80 ALA A O 1
ATOM 585 N N . ALA A 1 81 ? -9.259 1.520 15.436 1.00 95.44 81 ALA A N 1
ATOM 586 C CA . ALA A 1 81 ? -10.226 2.490 15.943 1.00 95.44 81 ALA A CA 1
ATOM 587 C C . ALA A 1 81 ? -11.674 1.985 15.829 1.00 95.44 81 ALA A C 1
ATOM 589 O O . ALA A 1 81 ? -12.435 2.084 16.789 1.00 95.44 81 ALA A O 1
ATOM 590 N N . ALA A 1 82 ? -12.050 1.395 14.690 1.00 95.88 82 ALA A N 1
ATOM 591 C CA . ALA A 1 82 ? -13.394 0.862 14.472 1.00 95.88 82 ALA A CA 1
ATOM 592 C C . ALA A 1 82 ? -13.734 -0.322 15.395 1.00 95.88 82 ALA A C 1
ATOM 594 O O . ALA A 1 82 ? -14.890 -0.493 15.775 1.00 95.88 82 ALA A O 1
ATOM 595 N N . ARG A 1 83 ? -12.738 -1.139 15.759 1.00 96.62 83 ARG A N 1
ATOM 596 C CA . ARG A 1 83 ? -12.906 -2.306 16.642 1.00 96.62 83 ARG A CA 1
ATOM 597 C C . ARG A 1 83 ? -12.669 -2.000 18.124 1.00 96.62 83 ARG A C 1
ATOM 599 O O . ARG A 1 83 ? -12.936 -2.863 18.955 1.00 96.62 83 ARG A O 1
ATOM 606 N N . GLY A 1 84 ? -12.173 -0.809 18.463 1.00 97.00 84 GLY A N 1
ATOM 607 C CA . GLY A 1 84 ? -11.825 -0.445 19.839 1.00 97.00 84 GLY A CA 1
ATOM 608 C C . GLY A 1 84 ? -10.667 -1.269 20.410 1.00 97.00 84 GLY A C 1
ATOM 609 O O . GLY A 1 84 ? -10.672 -1.588 21.596 1.00 97.00 84 GLY A O 1
ATOM 610 N N . VAL A 1 85 ? -9.700 -1.646 19.570 1.00 97.19 85 VAL A N 1
ATOM 611 C CA . VAL A 1 85 ? -8.525 -2.444 19.958 1.00 97.19 85 VAL A CA 1
ATOM 612 C C . VAL A 1 85 ? -7.229 -1.711 19.627 1.00 97.19 85 VAL A C 1
ATOM 614 O O . VAL A 1 85 ? -7.215 -0.769 18.838 1.00 97.19 85 VAL A O 1
ATOM 617 N N . GLU A 1 86 ? -6.120 -2.171 20.200 1.00 96.19 86 GLU A N 1
ATOM 618 C CA . GLU A 1 86 ? -4.783 -1.671 19.876 1.00 96.19 86 GLU A CA 1
ATOM 619 C C . GLU A 1 86 ? -4.357 -2.071 18.455 1.00 96.19 86 GLU A C 1
ATOM 621 O O . GLU A 1 86 ? -4.585 -3.202 18.014 1.00 96.19 86 GLU A O 1
ATOM 626 N N . GLU A 1 87 ? -3.644 -1.182 17.758 1.00 94.25 87 GLU A N 1
ATOM 627 C CA . GLU A 1 87 ? -3.124 -1.447 16.407 1.00 94.25 87 GLU A CA 1
ATOM 628 C C . GLU A 1 87 ? -2.242 -2.708 16.332 1.00 94.25 87 GLU A C 1
ATOM 630 O O . GLU A 1 87 ? -2.247 -3.424 15.329 1.00 94.25 87 GLU A O 1
ATOM 635 N N . SER A 1 88 ? -1.505 -3.015 17.405 1.00 94.81 88 SER A N 1
ATOM 636 C CA . SER A 1 88 ? -0.664 -4.216 17.518 1.00 94.81 88 SER A CA 1
ATOM 637 C C . SER A 1 88 ? -1.461 -5.522 17.424 1.00 94.81 88 SER A C 1
ATOM 639 O O . SER A 1 88 ? -0.924 -6.532 16.957 1.00 94.81 88 SER A O 1
ATOM 641 N N . SER A 1 89 ? -2.739 -5.499 17.813 1.00 95.31 89 SER A N 1
ATOM 642 C CA . SER A 1 89 ? -3.639 -6.651 17.712 1.00 95.31 89 SER A CA 1
ATOM 643 C C . SER A 1 89 ? -4.001 -6.917 16.253 1.00 95.31 89 SER A C 1
ATOM 645 O O . SER A 1 89 ? -3.832 -8.036 15.778 1.00 95.31 89 SER A O 1
ATOM 647 N N . ILE A 1 90 ? -4.365 -5.870 15.503 1.00 96.00 90 ILE A N 1
ATOM 648 C CA . ILE A 1 90 ? -4.643 -5.962 14.060 1.00 96.00 90 ILE A CA 1
ATOM 649 C C . ILE A 1 90 ? -3.411 -6.452 13.291 1.00 96.00 90 ILE A C 1
ATOM 651 O O . ILE A 1 90 ? -3.515 -7.325 12.435 1.00 96.00 90 ILE A O 1
ATOM 655 N N . ILE A 1 91 ? -2.226 -5.921 13.609 1.00 93.25 91 ILE A N 1
ATOM 656 C CA . ILE A 1 91 ? -0.973 -6.359 12.977 1.00 93.25 91 ILE A CA 1
ATOM 657 C C . ILE A 1 91 ? -0.698 -7.841 13.271 1.00 93.25 91 ILE A C 1
ATOM 659 O O . ILE A 1 91 ? -0.235 -8.558 12.385 1.00 93.25 91 ILE A O 1
ATOM 663 N N . SER A 1 92 ? -0.974 -8.307 14.493 1.00 93.69 92 SER A N 1
ATOM 664 C CA . SER A 1 92 ? -0.793 -9.717 14.858 1.00 93.69 92 SER A CA 1
ATOM 665 C C . SER A 1 92 ? -1.771 -10.631 14.118 1.00 93.69 92 SER A C 1
ATOM 667 O O . SER A 1 92 ? -1.349 -11.664 13.608 1.00 93.69 92 SER A O 1
ATOM 669 N N . GLU A 1 93 ? -3.040 -10.230 13.991 1.00 92.38 93 GLU A N 1
ATOM 670 C CA . GLU A 1 93 ? -4.041 -10.947 13.186 1.00 92.38 93 GLU A CA 1
ATOM 671 C C . GLU A 1 93 ? -3.626 -11.041 11.710 1.00 92.38 93 GLU A C 1
ATOM 673 O O . GLU A 1 93 ? -3.666 -12.123 11.129 1.00 92.38 93 GLU A O 1
ATOM 678 N N . LEU A 1 94 ? -3.178 -9.929 11.111 1.00 90.81 94 LEU A N 1
ATOM 679 C CA . LEU A 1 94 ? -2.716 -9.900 9.718 1.00 90.81 94 LEU A CA 1
ATOM 680 C C . LEU A 1 94 ? -1.515 -10.823 9.489 1.00 90.81 94 LEU A C 1
ATOM 682 O O . LEU A 1 94 ? -1.481 -11.542 8.496 1.00 90.81 94 LEU A O 1
ATOM 686 N N . ARG A 1 95 ? -0.542 -10.830 10.410 1.00 91.62 95 ARG A N 1
ATOM 687 C CA . ARG A 1 95 ? 0.603 -11.753 10.340 1.00 91.62 95 ARG A CA 1
ATOM 688 C C . ARG A 1 95 ? 0.150 -13.203 10.405 1.00 91.62 95 ARG A C 1
ATOM 690 O O . ARG A 1 95 ? 0.549 -13.986 9.557 1.00 91.62 95 ARG A O 1
ATOM 697 N N . HIS A 1 96 ? -0.723 -13.529 11.357 1.00 90.19 96 HIS A N 1
ATOM 698 C CA . HIS A 1 96 ? -1.253 -14.880 11.480 1.00 90.19 96 HIS A CA 1
ATOM 699 C C . HIS A 1 96 ? -1.955 -15.341 10.197 1.00 90.19 96 HIS A C 1
ATOM 701 O O . HIS A 1 96 ? -1.733 -16.464 9.768 1.00 90.19 96 HIS A O 1
ATOM 707 N N . HIS A 1 97 ? -2.735 -14.465 9.556 1.00 89.81 97 HIS A N 1
ATOM 708 C CA . HIS A 1 97 ? -3.401 -14.767 8.288 1.00 89.81 97 HIS A CA 1
ATOM 709 C C . HIS A 1 97 ? -2.430 -15.027 7.124 1.00 89.81 97 HIS A C 1
ATOM 711 O O . HIS A 1 97 ? -2.742 -15.826 6.251 1.00 89.81 97 HIS A O 1
ATOM 717 N N . PHE A 1 98 ? -1.267 -14.367 7.088 1.00 84.38 98 PHE A N 1
ATOM 718 C CA . PHE A 1 98 ? -0.251 -14.620 6.056 1.00 84.38 98 PHE A CA 1
ATOM 719 C C . PHE A 1 98 ? 0.543 -15.909 6.283 1.00 84.38 98 PHE A C 1
ATOM 721 O O . PHE A 1 98 ? 1.108 -16.442 5.331 1.00 84.38 98 PHE A O 1
ATOM 728 N N . ASP A 1 99 ? 0.600 -16.392 7.524 1.00 85.62 99 ASP A N 1
ATOM 729 C CA . ASP A 1 99 ? 1.308 -17.621 7.891 1.00 85.62 99 ASP A CA 1
ATOM 730 C C . ASP A 1 99 ? 0.443 -18.891 7.722 1.00 85.62 99 ASP A C 1
ATOM 732 O O . ASP A 1 99 ? 0.962 -20.004 7.846 1.00 85.62 99 ASP A O 1
ATOM 736 N N . THR A 1 100 ? -0.863 -18.740 7.467 1.00 66.62 100 THR A N 1
ATOM 737 C CA . THR A 1 100 ? -1.837 -19.828 7.234 1.00 66.62 100 THR A CA 1
ATOM 738 C C . THR A 1 100 ? -2.138 -20.034 5.760 1.00 66.62 100 THR A C 1
ATOM 740 O O . THR A 1 100 ? -2.197 -21.211 5.340 1.00 66.62 100 THR A O 1
#